Protein AF-A0A8C1BQD6-F1 (afdb_monomer)

Radius of gyration: 15.36 Å; Cα contacts (8 Å, |Δi|>4): 252; chains: 1; bounding box: 33×34×46 Å

Solvent-accessible surface area (backbone atoms only — not comparable to full-atom values): 8750 Å² total; per-residue (Å²): 136,58,59,51,62,49,37,53,56,61,43,67,73,68,52,37,76,30,31,26,36,28,32,68,49,92,94,47,47,40,66,70,24,44,36,86,94,33,54,56,64,57,42,46,52,68,42,48,49,56,74,73,39,88,69,68,69,58,29,72,78,74,28,50,53,57,30,87,39,50,29,39,59,77,44,81,33,52,86,41,98,86,65,16,32,29,37,34,32,46,59,56,91,81,80,56,89,47,34,42,31,45,34,41,53,42,97,92,51,46,33,38,39,38,31,35,65,54,73,77,86,59,86,91,71,86,75,75,98,78,78,61,80,64,57,56,59,56,50,50,54,51,47,54,52,53,49,51,68,72,76,110

Mean predicted aligned error: 10.49 Å

Organism: NCBI:txid630221

Nearest PDB structures (foldseek):
  1d1j-assembly1_B  TM=8.925E-01  e=7.035E-17  Homo sapiens
  2v8f-assembly1_B  TM=8.725E-01  e=3.524E-16  Mus musculus
  2vk3-assembly1_A  TM=8.803E-01  e=5.351E-16  Rattus norvegicus
  8bji-assembly1_B  TM=9.632E-01  e=1.425E-14  Vibrio nigripulchritudo
  1pne-assembly1_A  TM=8.802E-01  e=3.834E-15  Bos taurus

Secondary structure (DSSP, 8-state):
--HHHHHHHHHTTSSEEEEEEE--SGGG-SEEEE-TT-SGGG--HHHHHHHT-S--SHHHHH-EEETTEEEEEEEEETTSTTT-EEEEEEPPSSSPPP-EEEEEE-SSS-EEEEEE------SS----TT--THHHHHHHHHHHHHHHHHH-

Structure (mmCIF, N/CA/C/O backbone):
data_AF-A0A8C1BQD6-F1
#
_entry.id   AF-A0A8C1BQD6-F1
#
loop_
_atom_site.group_PDB
_atom_site.id
_atom_site.type_symbol
_atom_site.label_atom_id
_atom_site.label_alt_id
_atom_site.label_comp_id
_atom_site.label_asym_id
_atom_site.label_entity_id
_atom_site.label_seq_id
_atom_site.pdbx_PDB_ins_code
_atom_site.Cartn_x
_atom_site.Cartn_y
_atom_site.Cartn_z
_atom_site.occupancy
_atom_site.B_iso_or_equiv
_atom_site.auth_seq_id
_atom_site.auth_comp_id
_atom_site.auth_asym_id
_atom_site.auth_atom_id
_atom_site.pdbx_PDB_model_num
ATOM 1 N N . MET A 1 1 ? -0.845 -16.615 -15.763 1.00 56.16 1 MET A N 1
ATOM 2 C CA . MET A 1 1 ? -1.225 -16.501 -14.338 1.00 56.16 1 MET A CA 1
ATOM 3 C C . MET A 1 1 ? -1.955 -15.180 -14.180 1.00 56.16 1 MET A C 1
ATOM 5 O O . MET A 1 1 ? -1.491 -14.207 -14.759 1.00 56.16 1 MET A O 1
ATOM 9 N N . SER A 1 2 ? -3.111 -15.149 -13.517 1.00 85.12 2 SER A N 1
ATOM 10 C CA . SER A 1 2 ? -3.834 -13.902 -13.236 1.00 85.12 2 SER A CA 1
ATOM 11 C C . SER A 1 2 ? -3.292 -13.255 -11.958 1.00 85.12 2 SER A C 1
ATOM 13 O O . SER A 1 2 ? -2.822 -13.960 -11.065 1.00 85.12 2 SER A O 1
ATOM 15 N N . TRP A 1 3 ? -3.387 -11.927 -11.849 1.00 85.50 3 TRP A N 1
ATOM 16 C CA . TRP A 1 3 ? -3.064 -11.208 -10.610 1.00 85.50 3 TRP A CA 1
ATOM 17 C C . TRP A 1 3 ? -3.943 -11.657 -9.441 1.00 85.50 3 TRP A C 1
ATOM 19 O O . TRP A 1 3 ? -3.457 -11.763 -8.320 1.00 85.50 3 TRP A O 1
ATOM 29 N N . GLN A 1 4 ? -5.197 -12.026 -9.717 1.00 86.44 4 GLN A N 1
ATOM 30 C CA . GLN A 1 4 ? -6.093 -12.587 -8.708 1.00 86.44 4 GLN A CA 1
ATOM 31 C C . GLN A 1 4 ? -5.559 -13.899 -8.125 1.00 86.44 4 GLN A C 1
ATOM 33 O O . GLN A 1 4 ? -5.477 -14.032 -6.914 1.00 86.44 4 GLN A O 1
ATOM 38 N N . GLY A 1 5 ? -5.077 -14.823 -8.964 1.00 86.44 5 GLY A N 1
ATOM 39 C CA . GLY A 1 5 ? -4.482 -16.061 -8.457 1.00 86.44 5 GLY A CA 1
ATOM 40 C C . GLY A 1 5 ? -3.236 -15.815 -7.600 1.00 86.44 5 GLY A C 1
ATOM 41 O O . GLY A 1 5 ? -2.887 -16.644 -6.767 1.00 86.44 5 GLY A O 1
ATOM 42 N N . TYR A 1 6 ? -2.550 -14.683 -7.778 1.00 83.19 6 TYR A N 1
ATOM 43 C CA . TYR A 1 6 ? -1.449 -14.289 -6.905 1.00 83.19 6 TYR A CA 1
ATOM 44 C C . TYR A 1 6 ? -1.955 -13.834 -5.532 1.00 83.19 6 TYR A C 1
ATOM 46 O O . TYR A 1 6 ? -1.498 -14.365 -4.527 1.00 83.19 6 TYR A O 1
ATOM 54 N N . VAL A 1 7 ? -2.95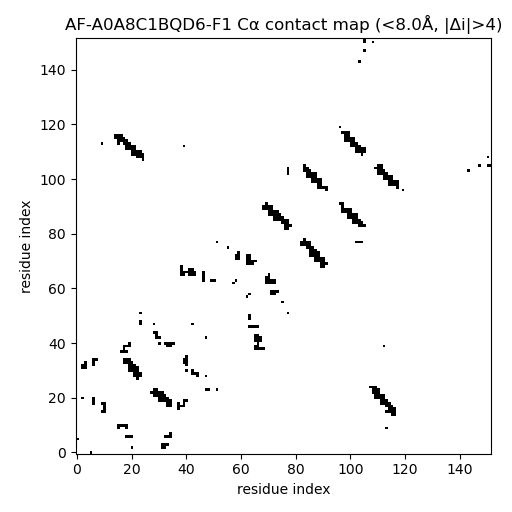0 -12.943 -5.498 1.00 85.62 7 VAL A N 1
ATOM 55 C CA . VAL A 1 7 ? -3.654 -12.519 -4.272 1.00 85.62 7 VAL A CA 1
ATOM 56 C C . VAL A 1 7 ? -4.184 -13.729 -3.495 1.00 85.62 7 VAL A C 1
ATOM 58 O O . VAL A 1 7 ? -3.955 -13.832 -2.291 1.00 85.62 7 VAL A O 1
ATOM 61 N N . ASP A 1 8 ? -4.794 -14.695 -4.181 1.00 87.06 8 ASP A N 1
ATOM 62 C CA . ASP A 1 8 ? -5.319 -15.911 -3.551 1.00 87.06 8 ASP A CA 1
ATOM 63 C C . ASP A 1 8 ? -4.194 -16.765 -2.929 1.00 87.06 8 ASP A C 1
ATOM 65 O O . ASP A 1 8 ? -4.352 -17.318 -1.840 1.00 87.06 8 ASP A O 1
ATOM 69 N N . ASN A 1 9 ? -3.026 -16.840 -3.583 1.00 85.44 9 ASN A N 1
ATOM 70 C CA . ASN A 1 9 ? -1.855 -17.533 -3.035 1.00 85.44 9 ASN A CA 1
ATOM 71 C C . ASN A 1 9 ? -1.315 -16.839 -1.777 1.00 85.44 9 ASN A C 1
ATOM 73 O O . ASN A 1 9 ? -0.972 -17.527 -0.819 1.00 85.44 9 ASN A O 1
ATOM 77 N N . LEU A 1 10 ? -1.268 -15.506 -1.757 1.00 79.12 10 LEU A N 1
ATOM 78 C CA . LEU A 1 10 ? -0.857 -14.729 -0.580 1.00 79.12 10 LEU A CA 1
ATOM 79 C C . LEU A 1 10 ? -1.785 -14.976 0.618 1.00 79.12 10 LEU A C 1
ATOM 81 O O . LEU A 1 10 ? -1.354 -15.125 1.760 1.00 79.12 10 LEU A O 1
ATOM 85 N N . MET A 1 11 ? -3.082 -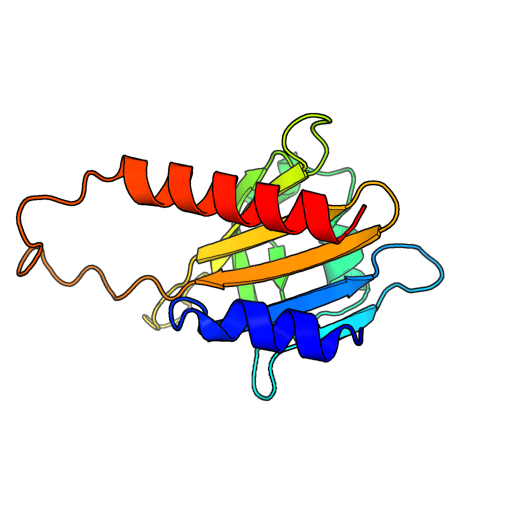15.095 0.346 1.00 81.75 11 MET A N 1
ATOM 86 C CA . MET A 1 11 ? -4.097 -15.361 1.365 1.00 81.75 11 MET A CA 1
ATOM 87 C C . MET A 1 11 ? -4.110 -16.823 1.839 1.00 81.75 11 MET A C 1
ATOM 89 O O . MET A 1 11 ? -4.606 -17.109 2.932 1.00 81.75 11 MET A O 1
ATOM 93 N N . SER A 1 12 ? -3.542 -17.751 1.060 1.00 79.81 12 SER A N 1
ATOM 94 C CA . SER A 1 12 ? -3.575 -19.191 1.353 1.00 79.81 12 SER A CA 1
ATOM 95 C C . SER A 1 12 ? -2.838 -19.586 2.640 1.00 79.81 12 SER A C 1
ATOM 97 O O . SER A 1 12 ? -3.205 -20.571 3.281 1.00 79.81 12 SER A O 1
ATOM 99 N N . ASP A 1 13 ? -1.869 -18.776 3.079 1.00 73.44 13 ASP A N 1
ATOM 100 C CA . ASP A 1 13 ? -1.086 -19.010 4.297 1.00 73.44 13 ASP A CA 1
ATOM 101 C C . ASP A 1 13 ? -1.877 -18.733 5.594 1.00 73.44 13 ASP A C 1
ATOM 103 O O . ASP A 1 13 ? -1.390 -19.016 6.692 1.00 73.44 13 ASP A O 1
ATOM 107 N N . GLY A 1 14 ? -3.080 -18.145 5.505 1.00 72.94 14 GLY A N 1
ATOM 108 C CA . GLY A 1 14 ? -3.974 -17.882 6.644 1.00 72.94 14 GLY A CA 1
ATOM 109 C C . GLY A 1 14 ? -3.485 -16.818 7.640 1.00 72.94 14 GLY A C 1
ATOM 110 O O . GLY A 1 14 ? -4.153 -16.547 8.639 1.00 72.94 14 GLY A O 1
ATOM 111 N N . ASN A 1 15 ? -2.328 -16.202 7.379 1.00 75.06 15 ASN A N 1
ATOM 112 C CA . ASN A 1 15 ? -1.738 -15.140 8.202 1.00 75.06 15 ASN A CA 1
ATOM 113 C C . ASN A 1 15 ? -2.144 -13.731 7.735 1.00 75.06 15 ASN A C 1
ATOM 115 O O . ASN A 1 15 ? -2.080 -12.768 8.512 1.00 75.06 15 ASN A O 1
ATOM 119 N N . CYS A 1 16 ? -2.569 -13.627 6.476 1.00 80.06 16 CYS A N 1
ATOM 120 C CA . CYS A 1 16 ? -3.044 -12.407 5.847 1.00 80.06 16 CYS A CA 1
ATOM 121 C C . CYS A 1 16 ? -4.570 -12.355 5.918 1.00 80.06 16 CYS A C 1
ATOM 123 O O . CYS A 1 16 ? -5.253 -13.363 5.751 1.00 80.06 16 CYS A O 1
ATOM 125 N N . GLN A 1 17 ? -5.109 -11.176 6.209 1.00 84.81 17 GLN A N 1
ATOM 126 C CA . GLN A 1 17 ? -6.559 -10.938 6.186 1.00 84.81 17 GLN A CA 1
ATOM 127 C C . GLN A 1 17 ? -6.994 -10.099 4.982 1.00 84.81 17 GLN A C 1
ATOM 129 O O . GLN A 1 17 ? -8.186 -9.991 4.719 1.00 84.81 17 GLN A O 1
ATOM 134 N N . ASP A 1 18 ? -6.033 -9.481 4.299 1.00 88.75 18 ASP A N 1
ATOM 135 C CA . ASP A 1 18 ? -6.238 -8.676 3.104 1.00 88.75 18 ASP A CA 1
ATOM 136 C C . ASP A 1 18 ? -4.924 -8.649 2.315 1.00 88.75 18 ASP A C 1
ATOM 138 O O . ASP A 1 18 ? -3.848 -8.576 2.918 1.00 88.75 18 ASP A O 1
ATOM 142 N N . SER A 1 19 ? -5.002 -8.689 0.993 1.00 89.75 19 SER A N 1
ATOM 143 C CA . SER A 1 19 ? -3.859 -8.534 0.096 1.00 89.75 19 SER A CA 1
ATOM 144 C C . SER A 1 19 ? -4.315 -7.902 -1.214 1.00 89.75 19 SER A C 1
ATOM 146 O O . SER A 1 19 ? -5.471 -8.029 -1.623 1.00 89.75 19 SER A O 1
ATOM 148 N N . ALA A 1 20 ? -3.421 -7.160 -1.858 1.00 91.12 20 ALA A N 1
ATOM 149 C CA . ALA A 1 20 ? -3.691 -6.535 -3.139 1.00 91.12 20 ALA A CA 1
ATOM 150 C C . ALA A 1 20 ? -2.423 -6.306 -3.950 1.00 91.12 20 ALA A C 1
ATOM 152 O O . ALA A 1 20 ? -1.325 -6.126 -3.425 1.00 91.12 20 ALA A O 1
ATOM 153 N N . ILE A 1 21 ? -2.626 -6.266 -5.260 1.00 91.19 21 ILE A N 1
ATOM 154 C CA . ILE A 1 21 ? -1.641 -5.912 -6.266 1.00 91.19 21 ILE A CA 1
ATOM 155 C C . ILE A 1 21 ? -2.130 -4.648 -6.939 1.00 91.19 21 ILE A C 1
ATOM 157 O O . ILE A 1 21 ? -3.246 -4.581 -7.455 1.00 91.19 21 ILE A O 1
ATOM 161 N N . VAL A 1 22 ? -1.274 -3.643 -6.944 1.00 90.62 22 VAL A N 1
ATOM 162 C CA . VAL A 1 22 ? -1.607 -2.294 -7.356 1.00 90.62 22 VAL A CA 1
ATOM 163 C C . VAL A 1 22 ? -0.579 -1.821 -8.368 1.00 90.62 22 VAL A C 1
ATOM 165 O O . VAL A 1 22 ? 0.622 -1.830 -8.114 1.00 90.62 22 VAL A O 1
ATOM 168 N N . GLY A 1 23 ? -1.027 -1.392 -9.541 1.00 90.56 23 GLY A N 1
ATOM 169 C CA . GLY A 1 23 ? -0.133 -0.747 -10.490 1.00 90.56 23 GLY A CA 1
ATOM 170 C C . GLY A 1 23 ? 0.216 0.663 -10.018 1.00 90.56 23 GLY A C 1
ATOM 171 O O . GLY A 1 23 ? -0.656 1.409 -9.579 1.00 90.56 23 GLY A O 1
ATOM 172 N N . TRP A 1 24 ? 1.491 1.045 -10.116 1.00 86.94 24 TRP A N 1
ATOM 173 C CA . TRP A 1 24 ? 1.954 2.399 -9.770 1.00 86.94 24 TRP A CA 1
ATOM 174 C C . TRP A 1 24 ? 2.469 3.200 -10.968 1.00 86.94 24 TRP A C 1
ATOM 176 O O . TRP A 1 24 ? 2.707 4.403 -10.849 1.00 86.94 24 TRP A O 1
ATOM 186 N N . ASN A 1 25 ? 2.608 2.556 -12.130 1.00 86.31 25 ASN A N 1
ATOM 187 C CA . ASN A 1 25 ? 2.976 3.235 -13.367 1.00 86.31 25 ASN A CA 1
ATOM 188 C C . ASN A 1 25 ? 1.884 4.245 -13.765 1.00 86.31 25 ASN A C 1
ATOM 190 O O . ASN A 1 25 ? 0.701 3.953 -13.567 1.00 86.31 25 ASN A O 1
ATOM 194 N N . PRO A 1 26 ? 2.247 5.395 -14.366 1.00 81.62 26 PRO A N 1
ATOM 195 C CA . PRO A 1 26 ? 1.287 6.429 -14.759 1.00 81.62 26 PRO A CA 1
ATOM 196 C C . PRO A 1 26 ? 0.124 5.903 -15.611 1.00 81.62 26 PRO A C 1
ATOM 198 O O . PRO A 1 26 ? -1.017 6.292 -15.381 1.00 81.62 26 PRO A O 1
ATOM 201 N N . ASP A 1 27 ? 0.404 4.967 -16.520 1.00 83.44 27 ASP A N 1
ATOM 202 C CA . ASP A 1 27 ? -0.577 4.410 -17.461 1.00 83.44 27 ASP A CA 1
ATOM 203 C C . ASP A 1 27 ? -1.463 3.310 -16.852 1.00 83.44 27 ASP A C 1
ATOM 205 O O . ASP A 1 27 ? -2.437 2.873 -17.464 1.00 83.44 27 ASP A O 1
ATOM 209 N N . SER A 1 28 ? -1.133 2.824 -15.652 1.00 85.19 28 SER A N 1
ATOM 210 C CA . SER A 1 28 ? -1.810 1.683 -15.029 1.00 85.19 28 SER A CA 1
ATOM 211 C C . SER A 1 28 ? -1.969 1.841 -13.516 1.00 85.19 28 SER A C 1
ATOM 213 O O . SER A 1 28 ? -1.808 0.871 -12.772 1.00 85.19 28 SER A O 1
ATOM 215 N N . LYS A 1 29 ? -2.239 3.068 -13.057 1.00 89.19 29 LYS A N 1
ATOM 216 C CA . LYS A 1 29 ? -2.308 3.425 -11.636 1.00 89.19 29 LYS A CA 1
ATOM 217 C C . LYS A 1 29 ? -3.658 3.077 -11.005 1.00 89.19 29 LYS A C 1
ATOM 219 O O . LYS A 1 29 ? -4.491 3.952 -10.772 1.00 89.19 29 LYS A O 1
ATOM 224 N N . TYR A 1 30 ? -3.885 1.792 -10.776 1.00 89.62 30 TYR A N 1
ATOM 225 C CA . TYR A 1 30 ? -5.105 1.264 -10.171 1.00 89.62 30 TYR A CA 1
ATOM 226 C C . TYR A 1 30 ? -4.854 -0.121 -9.561 1.00 89.62 30 TYR A C 1
ATOM 228 O O . TYR A 1 30 ? -3.817 -0.744 -9.799 1.00 89.62 30 TYR A O 1
ATOM 236 N N . VAL A 1 31 ? -5.810 -0.610 -8.773 1.00 91.50 31 VAL A N 1
ATOM 237 C CA . VAL A 1 31 ? -5.773 -1.952 -8.177 1.00 91.50 31 VAL A CA 1
ATOM 238 C C . VAL A 1 31 ? -5.968 -3.007 -9.270 1.00 91.50 31 VAL A C 1
ATOM 240 O O . VAL A 1 31 ? -7.016 -3.062 -9.906 1.00 91.50 31 VAL A O 1
ATOM 243 N N . TRP A 1 32 ? -4.957 -3.841 -9.504 1.00 91.31 32 TRP A N 1
ATOM 244 C CA . TRP A 1 32 ? -4.995 -4.920 -10.498 1.00 91.31 32 TRP A CA 1
ATOM 245 C C . TRP A 1 32 ? -5.695 -6.170 -9.972 1.00 91.31 32 TRP A C 1
ATOM 247 O O . TRP A 1 32 ? -6.357 -6.872 -10.733 1.00 91.31 32 TRP A O 1
ATOM 257 N N . ALA A 1 33 ? -5.524 -6.454 -8.683 1.00 91.31 33 ALA A N 1
ATOM 258 C CA . ALA A 1 33 ? -6.221 -7.509 -7.964 1.00 91.31 33 ALA A CA 1
ATOM 259 C C . ALA A 1 33 ? -6.234 -7.175 -6.473 1.00 91.31 33 ALA A C 1
ATOM 261 O O . ALA A 1 33 ? -5.297 -6.558 -5.973 1.00 91.31 33 ALA A O 1
ATOM 262 N N . ALA A 1 34 ? -7.273 -7.589 -5.762 1.00 91.19 34 ALA A N 1
ATOM 263 C CA . ALA A 1 34 ? -7.364 -7.448 -4.316 1.00 91.19 34 ALA A CA 1
ATOM 264 C C . ALA A 1 34 ? -8.241 -8.554 -3.742 1.00 91.19 34 ALA A C 1
ATOM 266 O O . ALA A 1 34 ? -9.055 -9.146 -4.454 1.00 91.19 34 ALA A O 1
ATOM 267 N N . GLN A 1 35 ? -8.081 -8.821 -2.452 1.00 89.00 35 GLN A N 1
ATOM 268 C CA . GLN A 1 35 ? -8.956 -9.728 -1.734 1.00 89.00 35 GLN A CA 1
ATOM 269 C C . GLN A 1 35 ? -10.391 -9.180 -1.726 1.00 89.00 35 GLN A C 1
ATOM 271 O O . GLN A 1 35 ? -10.639 -8.017 -1.390 1.00 89.00 35 GLN A O 1
ATOM 276 N N . GLU A 1 36 ? -11.358 -10.033 -2.062 1.00 86.69 36 GLU A N 1
ATOM 277 C CA . GLU A 1 36 ? -12.772 -9.664 -2.000 1.00 86.69 36 GLU A CA 1
ATOM 278 C C . GLU A 1 36 ? -13.190 -9.333 -0.561 1.00 86.69 36 GLU A C 1
ATOM 280 O O . GLU A 1 36 ? -12.871 -10.057 0.385 1.00 86.69 36 GLU A O 1
ATOM 285 N N . GLY A 1 37 ? -13.901 -8.213 -0.393 1.00 84.94 37 GLY A N 1
ATOM 286 C CA . GLY A 1 37 ? -14.294 -7.696 0.923 1.00 84.94 37 GLY A CA 1
ATOM 287 C C . GLY A 1 37 ? -13.154 -7.044 1.719 1.00 84.94 37 GLY A C 1
ATOM 288 O O . GLY A 1 37 ? -13.380 -6.607 2.849 1.00 84.94 37 GLY A O 1
ATOM 289 N N . GLY A 1 38 ? -11.952 -6.959 1.140 1.00 86.31 38 GLY A N 1
ATOM 290 C CA . GLY A 1 38 ? -10.805 -6.260 1.706 1.00 86.31 38 GLY A CA 1
ATOM 291 C C . GLY A 1 38 ? -10.952 -4.736 1.689 1.00 86.31 38 GLY A C 1
ATOM 292 O O . GLY A 1 38 ? -11.795 -4.152 1.010 1.00 86.31 38 GLY A O 1
ATOM 293 N N . THR A 1 39 ? -10.090 -4.064 2.443 1.00 88.19 39 THR A N 1
ATOM 294 C CA . THR A 1 39 ? -9.921 -2.608 2.394 1.00 88.19 39 THR A CA 1
ATOM 295 C C . THR A 1 39 ? -9.137 -2.194 1.150 1.00 88.19 39 THR A C 1
ATOM 297 O O . THR A 1 39 ? -9.430 -1.152 0.562 1.00 88.19 39 THR A O 1
ATOM 300 N N . PHE A 1 40 ? -8.163 -3.003 0.727 1.00 89.44 40 PHE A N 1
ATOM 301 C CA . PHE A 1 40 ? -7.235 -2.631 -0.340 1.00 89.44 40 PHE A CA 1
ATOM 302 C C . PHE A 1 40 ? -7.858 -2.508 -1.731 1.00 89.44 40 PHE A C 1
ATOM 304 O O . PHE A 1 40 ? -7.317 -1.800 -2.577 1.00 89.44 40 PHE A O 1
ATOM 311 N N . ILE A 1 41 ? -9.038 -3.089 -1.953 1.00 90.94 41 ILE A N 1
ATOM 312 C CA . ILE A 1 41 ? -9.807 -2.868 -3.185 1.00 90.94 41 ILE A CA 1
ATOM 313 C C . ILE A 1 41 ? -10.196 -1.392 -3.384 1.00 90.94 41 ILE A C 1
ATOM 315 O O . ILE A 1 41 ? -10.395 -0.951 -4.511 1.00 90.94 41 ILE A O 1
ATOM 319 N N . ASN A 1 42 ? -10.265 -0.614 -2.297 1.00 92.00 42 ASN A N 1
ATOM 320 C CA . ASN A 1 42 ? -10.637 0.801 -2.316 1.00 92.00 42 ASN A CA 1
ATOM 321 C C . ASN A 1 42 ? -9.430 1.745 -2.415 1.00 92.00 42 ASN A C 1
ATOM 323 O O . ASN A 1 42 ? -9.593 2.950 -2.213 1.00 92.00 42 ASN A O 1
ATOM 327 N N . ILE A 1 43 ? -8.221 1.227 -2.665 1.00 92.00 43 ILE A N 1
ATOM 328 C CA . ILE A 1 43 ? -7.033 2.071 -2.824 1.00 92.00 43 ILE A CA 1
ATOM 329 C C . ILE A 1 43 ? -7.210 2.981 -4.040 1.00 92.00 43 ILE A C 1
ATOM 331 O O . ILE A 1 43 ? -7.485 2.530 -5.153 1.00 92.00 43 ILE A O 1
ATOM 335 N N . THR A 1 44 ? -7.019 4.279 -3.824 1.00 91.56 44 THR A N 1
ATOM 336 C CA . THR A 1 44 ? -7.153 5.292 -4.880 1.00 91.56 44 THR A CA 1
ATOM 337 C C . THR A 1 44 ? -5.819 5.593 -5.561 1.00 91.56 44 THR A C 1
ATOM 339 O O . THR A 1 44 ? -4.748 5.414 -4.982 1.00 91.56 44 THR A O 1
ATOM 342 N N . SER A 1 45 ? -5.866 6.133 -6.781 1.00 90.50 45 SER A N 1
ATOM 343 C CA . SER A 1 45 ? -4.672 6.612 -7.493 1.00 90.50 45 SER A CA 1
ATOM 344 C C . SER A 1 45 ? -3.883 7.651 -6.693 1.00 90.50 45 SER A C 1
ATOM 346 O O . SER A 1 45 ? -2.656 7.610 -6.681 1.00 90.50 45 SER A O 1
ATOM 348 N N . THR A 1 46 ? -4.569 8.527 -5.958 1.00 90.12 46 THR A N 1
ATOM 349 C CA . THR A 1 46 ? -3.933 9.511 -5.074 1.00 90.12 46 THR A CA 1
ATOM 350 C C . THR A 1 46 ? -3.171 8.851 -3.927 1.00 90.12 46 THR A C 1
ATOM 352 O O . THR A 1 46 ? -2.054 9.259 -3.627 1.00 90.12 46 THR A O 1
ATOM 355 N N . GLU A 1 47 ? -3.726 7.810 -3.303 1.00 91.19 47 GLU A N 1
ATOM 356 C CA . GLU A 1 47 ? -3.020 7.057 -2.255 1.00 91.19 47 GLU A CA 1
ATOM 357 C C . GLU A 1 47 ? -1.781 6.345 -2.813 1.00 91.19 47 GLU A C 1
ATOM 359 O O . GLU A 1 47 ? -0.736 6.328 -2.162 1.00 91.19 47 GLU A O 1
ATOM 364 N N . ILE A 1 48 ? -1.859 5.831 -4.044 1.00 90.00 48 ILE A N 1
ATOM 365 C CA . ILE A 1 48 ? -0.713 5.227 -4.737 1.00 90.00 48 ILE A CA 1
ATOM 366 C C . ILE A 1 48 ? 0.376 6.273 -4.989 1.00 90.00 48 ILE A C 1
ATOM 368 O O . ILE A 1 48 ? 1.546 6.002 -4.731 1.00 90.00 48 ILE A O 1
ATOM 372 N N . ASP A 1 49 ? 0.003 7.472 -5.443 1.00 88.69 49 ASP A N 1
ATOM 373 C CA . ASP A 1 49 ? 0.935 8.587 -5.655 1.00 88.69 49 ASP A CA 1
ATOM 374 C C . ASP A 1 49 ? 1.653 9.009 -4.380 1.00 88.69 49 ASP A C 1
ATOM 376 O O . ASP A 1 49 ? 2.855 9.272 -4.401 1.00 88.69 49 ASP A O 1
ATOM 380 N N . VAL A 1 50 ? 0.929 9.034 -3.263 1.00 88.62 50 VAL A N 1
ATOM 381 C CA . VAL A 1 50 ? 1.519 9.266 -1.947 1.00 88.62 50 VAL A CA 1
ATOM 382 C C . VAL A 1 50 ? 2.494 8.133 -1.624 1.00 88.62 50 VAL A C 1
ATOM 384 O O . VAL A 1 50 ? 3.641 8.406 -1.299 1.00 88.62 50 VAL A O 1
ATOM 387 N N . LEU A 1 51 ? 2.111 6.867 -1.808 1.00 87.00 51 LEU A N 1
ATOM 388 C CA . LEU A 1 51 ? 2.949 5.706 -1.484 1.00 87.00 51 LEU A CA 1
ATOM 389 C C . LEU A 1 51 ? 4.281 5.667 -2.260 1.00 87.00 51 LEU A C 1
ATOM 391 O O . LEU A 1 51 ? 5.321 5.339 -1.681 1.00 87.00 51 LEU A O 1
ATOM 395 N N . VAL A 1 52 ? 4.277 6.031 -3.550 1.00 85.94 52 VAL A N 1
ATOM 396 C CA . VAL A 1 52 ? 5.494 6.122 -4.393 1.00 85.94 52 VAL A CA 1
ATOM 397 C C . VAL A 1 52 ? 6.119 7.511 -4.443 1.00 85.94 52 VAL A C 1
ATOM 399 O O . VAL A 1 52 ? 7.112 7.721 -5.144 1.00 85.94 52 VAL A O 1
ATOM 402 N N . GLY A 1 53 ? 5.544 8.463 -3.714 1.00 84.69 53 GLY A N 1
ATOM 403 C CA . GLY A 1 53 ? 5.970 9.850 -3.704 1.00 84.69 53 GLY A CA 1
ATOM 404 C C . GLY A 1 53 ? 7.405 10.020 -3.209 1.00 84.69 53 GLY A C 1
ATOM 405 O O . GLY A 1 53 ? 7.942 9.194 -2.464 1.00 84.69 53 GLY A O 1
ATOM 406 N N . LYS A 1 54 ? 8.026 11.132 -3.619 1.00 78.00 54 LYS A N 1
ATOM 407 C CA . LYS A 1 54 ? 9.389 11.513 -3.210 1.00 78.00 54 LYS A CA 1
ATOM 408 C C . LYS A 1 54 ? 9.455 12.076 -1.788 1.00 78.00 54 LYS A C 1
ATOM 410 O O . LYS A 1 54 ? 10.528 12.072 -1.192 1.00 78.00 54 LYS A O 1
ATOM 415 N N . ASP A 1 55 ? 8.338 12.565 -1.251 1.00 81.00 55 ASP A N 1
ATOM 416 C CA . ASP A 1 55 ? 8.275 13.065 0.122 1.00 81.00 55 ASP A CA 1
ATOM 417 C C . ASP A 1 55 ? 8.151 11.901 1.109 1.00 81.00 55 ASP A C 1
ATOM 419 O O . ASP A 1 55 ? 7.058 11.461 1.447 1.00 81.00 55 ASP A O 1
ATOM 423 N N . ARG A 1 56 ? 9.302 11.376 1.538 1.00 80.19 56 ARG A N 1
ATOM 424 C CA . ARG A 1 56 ? 9.380 10.246 2.477 1.00 80.19 56 ARG A CA 1
ATOM 425 C C . ARG A 1 56 ? 9.327 10.683 3.938 1.00 80.19 56 ARG A C 1
ATOM 427 O O . ARG A 1 56 ? 8.942 9.903 4.803 1.00 80.19 56 ARG A O 1
ATOM 434 N N . GLN A 1 57 ? 9.707 11.929 4.233 1.00 76.81 57 GLN A N 1
ATOM 435 C CA . GLN A 1 57 ? 9.730 12.434 5.609 1.00 76.81 57 GLN A CA 1
ATOM 436 C C . GLN A 1 57 ? 8.338 12.854 6.090 1.00 76.81 57 GLN A C 1
ATOM 438 O O . GLN A 1 57 ? 8.019 12.655 7.265 1.00 76.81 57 GLN A O 1
ATOM 443 N N . GLY A 1 58 ? 7.480 13.346 5.188 1.00 75.50 58 GLY A N 1
ATOM 444 C CA . GLY A 1 58 ? 6.100 13.714 5.502 1.00 75.50 58 GLY A CA 1
ATOM 445 C C . GLY A 1 58 ? 5.236 12.558 6.024 1.00 75.50 58 GLY A C 1
ATOM 446 O O . GLY A 1 58 ? 4.279 12.796 6.765 1.00 75.50 58 GLY A O 1
ATOM 447 N N . PHE A 1 59 ? 5.578 11.299 5.720 1.00 77.25 59 PHE A N 1
ATOM 448 C CA . PHE A 1 59 ? 4.804 10.144 6.191 1.00 77.25 59 PHE A CA 1
ATOM 449 C C . PHE A 1 59 ? 4.913 9.899 7.695 1.00 77.25 59 PHE A C 1
ATOM 451 O O . PHE A 1 59 ? 3.959 9.413 8.304 1.00 77.25 59 PHE A O 1
ATOM 458 N N . PHE A 1 60 ? 6.050 10.228 8.311 1.00 71.38 60 PHE A N 1
ATOM 459 C CA . PHE A 1 60 ? 6.249 9.996 9.743 1.00 71.38 60 PHE A CA 1
ATOM 460 C C . PHE A 1 60 ? 5.430 10.969 10.598 1.00 71.38 60 PHE A C 1
ATOM 462 O O . PHE A 1 60 ? 4.991 10.610 11.690 1.00 71.38 60 PHE A O 1
ATOM 469 N N . THR A 1 61 ? 5.168 12.175 10.087 1.00 77.38 61 THR A N 1
ATOM 470 C CA . THR A 1 61 ? 4.387 13.214 10.773 1.00 77.38 61 THR A CA 1
ATOM 471 C C . THR A 1 61 ? 2.902 13.154 10.425 1.00 77.38 61 THR A C 1
ATOM 473 O O . THR A 1 61 ? 2.063 13.129 11.326 1.00 77.38 61 THR A O 1
ATOM 476 N N . ASN A 1 62 ? 2.555 13.069 9.139 1.00 79.19 62 ASN A N 1
ATOM 477 C CA . ASN A 1 62 ? 1.161 13.128 8.684 1.00 79.19 62 ASN A CA 1
ATOM 478 C C . ASN A 1 62 ? 0.501 11.742 8.569 1.00 79.19 62 ASN A C 1
ATOM 480 O O . ASN A 1 62 ? -0.727 11.626 8.597 1.00 79.19 62 ASN A O 1
ATOM 484 N N . GLY A 1 63 ? 1.298 10.671 8.514 1.00 83.50 63 GLY A N 1
ATOM 485 C CA . GLY A 1 63 ? 0.817 9.339 8.156 1.00 83.50 63 GLY A CA 1
ATOM 486 C C . GLY A 1 63 ? 0.415 9.252 6.684 1.00 83.50 63 GLY A C 1
ATOM 487 O O . GLY A 1 63 ? 0.715 10.131 5.881 1.00 83.50 63 GLY A O 1
ATOM 488 N N . LEU A 1 64 ? -0.283 8.174 6.343 1.00 89.75 64 LEU A N 1
ATOM 489 C CA . LEU A 1 64 ? -0.872 7.965 5.021 1.00 89.75 64 LEU A CA 1
ATOM 490 C C . LEU A 1 64 ? -2.222 7.262 5.155 1.00 89.75 64 LEU A C 1
ATOM 492 O O . LEU A 1 64 ? -2.580 6.791 6.241 1.00 89.75 64 LEU A O 1
ATOM 496 N N . THR A 1 65 ? -2.974 7.187 4.065 1.00 90.56 65 THR A N 1
ATOM 497 C CA . THR A 1 65 ? -4.202 6.393 3.995 1.00 90.56 65 THR A CA 1
ATOM 498 C C . THR A 1 65 ? -4.071 5.301 2.942 1.00 90.56 65 THR A C 1
ATOM 500 O O . THR A 1 65 ? -3.444 5.511 1.908 1.00 90.56 65 THR A O 1
ATOM 503 N N . LEU A 1 66 ? -4.631 4.127 3.234 1.00 89.81 66 LEU A N 1
ATOM 504 C CA . LEU A 1 66 ? -4.782 3.031 2.277 1.00 89.81 66 LEU A CA 1
ATOM 505 C C . LEU A 1 66 ? -6.235 2.576 2.313 1.00 89.81 66 LEU A C 1
ATOM 507 O O . LEU A 1 66 ? -6.707 2.139 3.367 1.00 89.81 66 LEU A O 1
ATOM 511 N N . GLY A 1 67 ? -6.958 2.721 1.201 1.00 88.44 67 GLY A N 1
ATOM 512 C CA . GLY A 1 67 ? -8.364 2.327 1.118 1.00 88.44 67 GLY A CA 1
ATOM 513 C C . GLY A 1 67 ? -9.220 3.006 2.189 1.00 88.44 67 GLY A C 1
ATOM 514 O O . GLY A 1 67 ? -10.033 2.362 2.849 1.00 88.44 67 GLY A O 1
ATOM 515 N N . SER A 1 68 ? -8.997 4.305 2.422 1.00 86.31 68 SER A N 1
ATOM 516 C CA . SER A 1 68 ? -9.660 5.099 3.475 1.00 86.31 68 SER A CA 1
ATOM 517 C C . SER A 1 68 ? -9.303 4.735 4.929 1.00 86.31 68 SER A C 1
ATOM 519 O O . SER A 1 68 ? -9.885 5.292 5.866 1.00 86.31 68 SER A O 1
ATOM 521 N N . LYS A 1 69 ? -8.326 3.850 5.176 1.00 88.12 69 LYS A N 1
ATOM 522 C CA . LYS A 1 69 ? -7.811 3.575 6.529 1.00 88.12 69 LYS A CA 1
ATOM 523 C C . LYS A 1 69 ? -6.570 4.403 6.825 1.00 88.12 69 LYS A C 1
ATOM 525 O O . LYS A 1 69 ? -5.574 4.326 6.112 1.00 88.12 69 LYS A O 1
ATOM 530 N N . LYS A 1 70 ? -6.610 5.161 7.927 1.00 89.69 70 LYS A N 1
ATOM 531 C CA . LYS A 1 70 ? -5.445 5.902 8.428 1.00 89.69 70 LYS A CA 1
ATOM 532 C C . LYS A 1 70 ? -4.357 4.939 8.869 1.00 89.69 70 LYS A C 1
ATOM 534 O O . LYS A 1 70 ? -4.618 3.982 9.594 1.00 89.69 70 LYS A O 1
ATOM 539 N N . CYS A 1 71 ? -3.133 5.258 8.494 1.00 89.94 71 CYS A N 1
ATOM 540 C CA . CYS A 1 71 ? -1.971 4.427 8.711 1.00 89.94 71 CYS A CA 1
ATOM 541 C C . CYS A 1 71 ? -0.769 5.273 9.164 1.00 89.94 71 CYS A C 1
ATOM 543 O O . CYS A 1 71 ? -0.679 6.471 8.887 1.00 89.94 71 CYS A O 1
ATOM 545 N N . SER A 1 72 ? 0.150 4.660 9.906 1.00 89.06 72 SER A N 1
ATOM 546 C CA . SER A 1 72 ? 1.470 5.203 10.249 1.00 89.06 72 SER A CA 1
ATOM 547 C C . SER A 1 72 ? 2.554 4.346 9.624 1.00 89.06 72 SER A C 1
ATOM 549 O O . SER A 1 72 ? 2.509 3.123 9.754 1.00 89.06 72 SER A O 1
ATOM 551 N N . VAL A 1 73 ? 3.546 4.986 9.018 1.00 88.62 73 VAL A N 1
ATOM 552 C CA . VAL A 1 73 ? 4.752 4.306 8.541 1.00 88.62 73 VAL A CA 1
ATOM 553 C C . VAL A 1 73 ? 5.623 3.938 9.741 1.00 88.62 73 VAL A C 1
ATOM 555 O O . VAL A 1 73 ? 5.875 4.771 10.609 1.00 88.62 73 VAL A O 1
ATOM 558 N N . ILE A 1 74 ? 6.043 2.675 9.804 1.00 87.69 74 ILE A N 1
ATOM 559 C CA . ILE A 1 74 ? 6.980 2.158 10.810 1.00 87.69 74 ILE A CA 1
ATOM 560 C C . ILE A 1 74 ? 8.395 2.171 10.233 1.00 87.69 74 ILE A C 1
ATOM 562 O O . ILE A 1 74 ? 9.325 2.641 10.885 1.00 87.69 74 ILE A O 1
ATOM 566 N N . ARG A 1 75 ? 8.559 1.651 9.014 1.00 84.88 75 ARG A N 1
ATOM 567 C CA . ARG A 1 75 ? 9.830 1.631 8.285 1.00 84.88 75 ARG A CA 1
ATOM 568 C C . ARG A 1 75 ? 9.577 1.934 6.827 1.00 84.88 75 ARG A C 1
ATOM 570 O O . ARG A 1 75 ? 8.595 1.458 6.265 1.00 84.88 75 ARG A O 1
ATOM 577 N N . ASP A 1 76 ? 10.495 2.666 6.224 1.00 85.69 76 ASP A N 1
ATOM 578 C CA . ASP A 1 76 ? 10.444 2.979 4.811 1.00 85.69 76 ASP A CA 1
ATOM 579 C C . ASP A 1 76 ? 11.802 2.745 4.158 1.00 85.69 76 ASP A C 1
ATOM 581 O O . ASP A 1 76 ? 12.745 3.489 4.408 1.00 85.69 76 ASP A O 1
ATOM 585 N N . SER A 1 77 ? 11.853 1.719 3.313 1.00 84.38 77 SER A N 1
ATOM 586 C CA . SER A 1 77 ? 12.968 1.400 2.426 1.00 84.38 77 SER A CA 1
ATOM 587 C C . SER A 1 77 ? 12.453 1.092 1.012 1.00 84.38 77 SER A C 1
ATOM 589 O O . SER A 1 77 ? 13.047 0.321 0.259 1.00 84.38 77 SER A O 1
ATOM 591 N N . LEU A 1 78 ? 11.313 1.685 0.623 1.00 80.81 78 LEU A N 1
ATOM 592 C CA . LEU A 1 78 ? 10.639 1.386 -0.651 1.00 80.81 78 LEU A CA 1
ATOM 593 C C . LEU A 1 78 ? 11.443 1.869 -1.867 1.00 80.81 78 LEU A C 1
ATOM 595 O O . LEU A 1 78 ? 11.319 1.319 -2.962 1.00 80.81 78 LEU A O 1
ATOM 599 N N . LEU A 1 79 ? 12.222 2.936 -1.681 1.00 78.31 79 LEU A N 1
ATOM 600 C CA . LEU A 1 79 ? 13.082 3.529 -2.705 1.00 78.31 79 LEU A CA 1
ATOM 601 C C . LEU A 1 79 ? 14.546 3.088 -2.574 1.00 78.31 79 LEU A C 1
ATOM 603 O O . LEU A 1 79 ? 15.359 3.490 -3.400 1.00 78.31 79 LEU A O 1
ATOM 607 N N . ASP A 1 80 ? 14.868 2.252 -1.585 1.00 81.25 80 ASP A N 1
ATOM 608 C CA . ASP A 1 80 ? 16.213 1.712 -1.411 1.00 81.25 80 ASP A CA 1
ATOM 609 C C . ASP A 1 80 ? 16.408 0.522 -2.357 1.00 81.25 80 ASP A C 1
ATOM 611 O O . ASP A 1 80 ? 15.662 -0.457 -2.287 1.00 81.25 80 ASP A O 1
ATOM 615 N N . ASP A 1 81 ? 17.444 0.572 -3.200 1.00 70.19 81 ASP A N 1
ATOM 616 C CA . ASP A 1 81 ? 17.725 -0.410 -4.265 1.00 70.19 81 ASP A CA 1
ATOM 617 C C . ASP A 1 81 ? 17.925 -1.862 -3.789 1.00 70.19 81 ASP A C 1
ATOM 619 O O . ASP A 1 81 ? 17.943 -2.784 -4.599 1.00 70.19 81 ASP A O 1
ATOM 623 N N . ASN A 1 82 ? 18.060 -2.086 -2.481 1.00 72.06 82 ASN A N 1
ATOM 624 C CA . ASN A 1 82 ? 18.275 -3.412 -1.901 1.00 72.06 82 ASN A CA 1
ATOM 625 C C . ASN A 1 82 ? 17.052 -3.974 -1.159 1.00 72.06 82 ASN A C 1
ATOM 627 O O . ASN A 1 82 ? 16.988 -5.185 -0.931 1.00 72.06 82 ASN A O 1
ATOM 631 N N . ASP A 1 83 ? 16.084 -3.133 -0.777 1.00 76.00 83 ASP A N 1
ATOM 632 C CA . ASP A 1 83 ? 14.969 -3.553 0.079 1.00 76.00 83 ASP A CA 1
ATOM 633 C C . ASP A 1 83 ? 13.627 -3.441 -0.650 1.00 76.00 83 ASP A C 1
ATOM 635 O O . ASP A 1 83 ? 12.920 -4.440 -0.763 1.00 76.00 83 ASP A O 1
ATOM 639 N N . TRP A 1 84 ? 13.292 -2.288 -1.234 1.00 83.38 84 TRP A N 1
ATOM 640 C CA . TRP A 1 84 ? 11.985 -2.034 -1.863 1.00 83.38 84 TRP A CA 1
ATOM 641 C C . TRP A 1 84 ? 10.789 -2.434 -0.987 1.00 83.38 84 TRP A C 1
ATOM 643 O O . TRP A 1 84 ? 9.750 -2.854 -1.504 1.00 83.38 84 TRP A O 1
ATOM 653 N N . THR A 1 85 ? 10.938 -2.326 0.335 1.00 84.69 85 THR A N 1
ATOM 654 C CA . THR A 1 85 ? 9.877 -2.635 1.294 1.00 84.69 85 THR A CA 1
ATOM 655 C C . THR A 1 85 ? 9.508 -1.424 2.135 1.00 84.69 85 THR A C 1
ATOM 657 O O . THR A 1 85 ? 10.329 -0.556 2.425 1.00 84.69 85 THR A O 1
ATOM 660 N N . MET A 1 86 ? 8.249 -1.358 2.544 1.00 87.31 86 MET A N 1
ATOM 661 C CA . MET A 1 86 ? 7.767 -0.410 3.537 1.00 87.31 86 MET A CA 1
ATOM 662 C C . MET A 1 86 ? 6.855 -1.150 4.513 1.00 87.31 86 MET A C 1
ATOM 664 O O . MET A 1 86 ? 5.966 -1.893 4.102 1.00 87.31 86 MET A O 1
ATOM 668 N N . ASP A 1 87 ? 7.068 -0.920 5.806 1.00 87.31 87 ASP A N 1
ATOM 669 C CA . ASP A 1 87 ? 6.187 -1.410 6.860 1.00 87.31 87 ASP A CA 1
ATOM 670 C C . ASP A 1 87 ? 5.296 -0.274 7.343 1.00 87.31 87 ASP A C 1
ATOM 672 O O . ASP A 1 87 ? 5.759 0.801 7.738 1.00 87.31 87 ASP A O 1
ATOM 676 N N . ILE A 1 88 ? 4.006 -0.552 7.392 1.00 89.50 88 ILE A N 1
ATOM 677 C CA . ILE A 1 88 ? 2.956 0.373 7.776 1.00 89.50 88 ILE A CA 1
ATOM 678 C C . ILE A 1 88 ? 2.117 -0.296 8.871 1.00 89.50 88 ILE A C 1
ATOM 680 O O . ILE A 1 88 ? 2.025 -1.517 8.962 1.00 89.50 88 ILE A O 1
ATOM 684 N N . A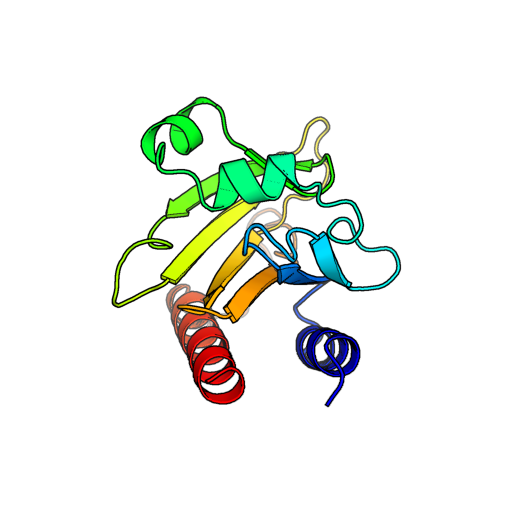RG A 1 89 ? 1.482 0.488 9.737 1.00 88.75 89 ARG A N 1
ATOM 685 C CA . ARG A 1 89 ? 0.484 -0.007 10.691 1.00 88.75 89 ARG A CA 1
ATOM 686 C C . ARG A 1 89 ? -0.773 0.840 10.640 1.00 88.75 89 ARG A C 1
ATOM 688 O O . ARG A 1 89 ? -0.691 2.068 10.619 1.00 88.75 89 ARG A O 1
ATOM 695 N N . THR A 1 90 ? -1.933 0.191 10.643 1.00 88.81 90 THR A N 1
ATOM 696 C CA . THR A 1 90 ? -3.216 0.895 10.701 1.00 88.81 90 THR A CA 1
ATOM 697 C C . THR A 1 90 ? -3.382 1.593 12.049 1.00 88.81 90 THR A C 1
ATOM 699 O O . THR A 1 90 ? -2.965 1.095 13.097 1.00 88.81 90 THR A O 1
ATOM 702 N N . LYS A 1 91 ? -3.989 2.778 12.027 1.00 86.38 91 LYS A N 1
ATOM 703 C CA . LYS A 1 91 ? -4.353 3.541 13.220 1.00 86.38 91 LYS A CA 1
ATOM 704 C C . LYS A 1 91 ? -5.795 3.213 13.588 1.00 86.38 91 LYS A C 1
ATOM 706 O O . LYS A 1 91 ? -6.675 3.259 12.733 1.00 86.38 91 LYS A O 1
ATOM 711 N N . SER A 1 92 ? -6.017 2.924 14.864 1.00 81.88 92 SER A N 1
ATOM 712 C CA . SER A 1 92 ? -7.350 2.763 15.440 1.00 81.88 92 SER A CA 1
ATOM 713 C C . SER A 1 92 ? -7.895 4.125 15.864 1.00 81.88 92 SER A C 1
ATOM 715 O O . SER A 1 92 ? -7.155 4.915 16.453 1.00 81.88 92 SER A O 1
ATOM 717 N N . GLN A 1 93 ? -9.156 4.418 15.548 1.00 70.12 93 GLN A N 1
ATOM 718 C CA . GLN A 1 93 ? -9.842 5.635 15.998 1.00 70.12 93 GLN A CA 1
ATOM 719 C C . GLN A 1 93 ? -10.713 5.391 17.240 1.00 70.12 93 GLN A C 1
ATOM 721 O O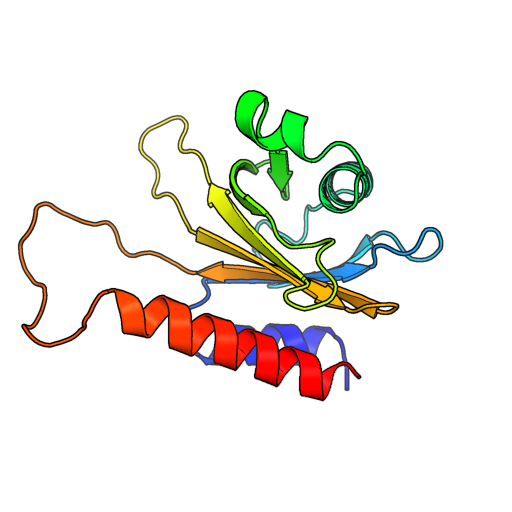 . GLN A 1 93 ? -10.962 6.339 17.980 1.00 70.12 93 GLN A O 1
ATOM 726 N N . GLY A 1 94 ? -11.137 4.147 17.497 1.00 71.69 94 GLY A N 1
ATOM 727 C CA . GLY A 1 94 ? -12.071 3.813 18.580 1.00 71.69 94 GLY A CA 1
ATOM 728 C C . GLY A 1 94 ? -11.718 2.562 19.387 1.00 71.69 94 GLY A C 1
ATOM 729 O O . GLY A 1 94 ? -12.587 2.000 20.047 1.00 71.69 94 GLY A O 1
ATOM 730 N N . GLY A 1 95 ? -10.469 2.091 19.335 1.00 73.00 95 GLY A N 1
ATOM 731 C CA . GLY A 1 95 ? -10.048 0.855 20.007 1.00 73.00 95 GLY A CA 1
ATOM 732 C C . GLY A 1 95 ? -10.267 -0.417 19.177 1.00 73.00 95 GLY A C 1
ATOM 733 O O . GLY A 1 95 ? -10.080 -1.526 19.690 1.00 73.00 95 GLY A O 1
ATOM 734 N N . GLU A 1 96 ? -10.617 -0.293 17.888 1.00 79.62 96 GLU A N 1
ATOM 735 C CA . GLU A 1 96 ? -10.535 -1.412 16.948 1.00 79.62 96 GLU A CA 1
ATOM 736 C C . GLU A 1 96 ? -9.111 -1.983 16.856 1.00 79.62 96 GLU A C 1
ATOM 738 O O . GLU A 1 96 ? -8.122 -1.298 17.139 1.00 79.62 96 GLU A O 1
ATOM 743 N N . ALA A 1 97 ? -9.013 -3.257 16.468 1.00 79.12 97 ALA A N 1
ATOM 744 C CA . ALA A 1 97 ? -7.729 -3.910 16.265 1.00 79.12 97 ALA A CA 1
ATOM 745 C C . ALA A 1 97 ? -6.936 -3.202 15.158 1.00 79.12 97 ALA A C 1
ATOM 747 O O . ALA A 1 97 ? -7.470 -2.889 14.093 1.00 79.12 97 ALA A O 1
ATOM 748 N N . THR A 1 98 ? -5.655 -2.964 15.424 1.00 83.25 98 THR A N 1
ATOM 749 C CA . THR A 1 98 ? -4.708 -2.462 14.433 1.00 83.25 98 THR A CA 1
ATOM 750 C C . THR A 1 98 ? -3.949 -3.617 13.807 1.00 83.25 98 THR A C 1
ATOM 752 O O . THR A 1 98 ? -3.786 -4.685 14.400 1.00 83.25 98 THR A O 1
ATOM 755 N N . TYR A 1 99 ? -3.488 -3.398 12.586 1.00 84.62 99 TYR A N 1
ATOM 756 C CA . TYR A 1 99 ? -2.862 -4.420 11.768 1.00 84.62 99 TYR A CA 1
ATOM 757 C C . TYR A 1 99 ? -1.589 -3.875 11.150 1.00 84.62 99 TYR A C 1
ATOM 759 O O . TYR A 1 99 ? -1.478 -2.674 10.890 1.00 84.62 99 TYR A O 1
ATOM 767 N N . ASN A 1 100 ? -0.633 -4.770 10.935 1.00 87.25 100 ASN A N 1
ATOM 768 C CA . ASN A 1 100 ? 0.581 -4.434 10.216 1.00 87.25 100 ASN A CA 1
ATOM 769 C C . ASN A 1 100 ? 0.331 -4.673 8.730 1.00 87.25 100 ASN A C 1
ATOM 771 O O . ASN A 1 100 ? -0.257 -5.683 8.348 1.00 87.25 100 ASN A O 1
ATOM 775 N N . ILE A 1 101 ? 0.784 -3.730 7.921 1.00 87.88 101 ILE A N 1
ATOM 776 C CA . ILE A 1 101 ? 0.709 -3.752 6.473 1.00 87.88 101 ILE A CA 1
ATOM 777 C C . ILE A 1 101 ? 2.137 -3.760 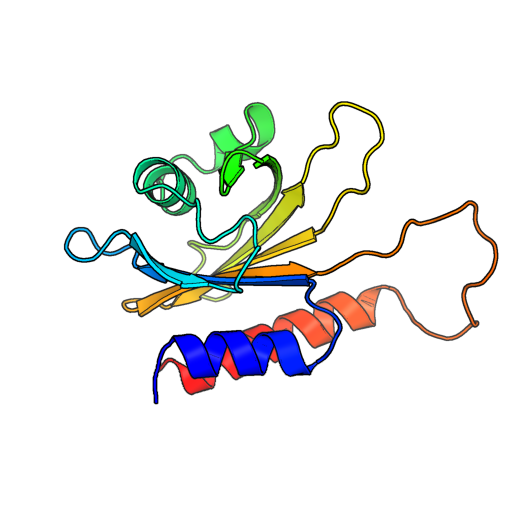5.952 1.00 87.88 101 ILE A C 1
ATOM 779 O O . ILE A 1 101 ? 2.944 -2.902 6.308 1.00 87.88 101 ILE A O 1
ATOM 783 N N . ALA A 1 102 ? 2.424 -4.730 5.107 1.00 88.00 102 ALA A N 1
ATOM 784 C CA . ALA A 1 102 ? 3.648 -4.827 4.353 1.00 88.00 102 ALA A CA 1
ATOM 785 C C . ALA A 1 102 ? 3.413 -4.317 2.942 1.00 88.00 102 ALA A C 1
ATOM 787 O O . ALA A 1 102 ? 2.403 -4.640 2.319 1.00 88.00 102 ALA A O 1
ATOM 788 N N . VAL A 1 103 ? 4.349 -3.526 2.440 1.00 89.12 103 VAL A N 1
ATOM 789 C CA . VAL A 1 103 ? 4.324 -3.033 1.069 1.00 89.12 103 VAL A CA 1
ATOM 790 C C . VAL A 1 103 ? 5.629 -3.419 0.400 1.00 89.12 103 VAL A C 1
ATOM 792 O O . VAL A 1 103 ? 6.700 -3.067 0.890 1.00 89.12 103 VAL A O 1
ATOM 795 N N . GLY A 1 104 ? 5.542 -4.123 -0.722 1.00 88.31 104 GLY A N 1
ATOM 796 C CA . GLY A 1 104 ? 6.665 -4.451 -1.591 1.00 88.31 104 GLY A CA 1
ATOM 797 C C . GLY A 1 104 ? 6.530 -3.738 -2.931 1.00 88.31 104 GLY A C 1
ATOM 798 O O . GLY A 1 104 ? 5.460 -3.733 -3.531 1.00 88.31 104 GLY A O 1
ATOM 799 N N . LYS A 1 105 ? 7.610 -3.139 -3.434 1.00 84.62 105 LYS A N 1
ATOM 800 C CA . LYS A 1 105 ? 7.643 -2.541 -4.775 1.00 84.62 105 LYS A CA 1
ATOM 801 C C . LYS A 1 105 ? 8.474 -3.402 -5.724 1.00 84.62 105 LYS A C 1
ATOM 803 O O . LYS A 1 105 ? 9.627 -3.712 -5.438 1.00 84.62 105 LYS A O 1
ATOM 808 N N . ALA A 1 106 ? 7.927 -3.715 -6.897 1.00 77.69 106 ALA A N 1
ATOM 809 C CA . ALA A 1 106 ? 8.708 -4.262 -8.003 1.00 77.69 106 ALA A CA 1
ATOM 810 C C . ALA A 1 106 ? 9.305 -3.129 -8.863 1.00 77.69 106 ALA A C 1
ATOM 812 O O . ALA A 1 106 ? 8.634 -2.140 -9.158 1.00 77.69 106 ALA A O 1
ATOM 813 N N . GLY A 1 107 ? 10.563 -3.274 -9.302 1.00 67.69 107 GLY A N 1
ATOM 814 C CA . GLY A 1 107 ? 11.345 -2.195 -9.934 1.00 67.69 107 GLY A CA 1
ATOM 815 C C . GLY A 1 107 ? 10.651 -1.461 -11.095 1.00 67.69 107 GLY A C 1
ATOM 816 O O . GLY A 1 107 ? 10.585 -0.235 -11.085 1.00 67.69 107 GLY A O 1
ATOM 817 N N . LYS A 1 108 ? 10.095 -2.196 -12.068 1.00 63.97 108 LYS A N 1
ATOM 818 C CA . LYS A 1 108 ? 9.233 -1.663 -13.153 1.00 63.97 108 LYS A CA 1
ATOM 819 C C . LYS A 1 108 ? 7.811 -2.255 -13.132 1.00 63.97 108 LYS A C 1
ATOM 821 O O . LYS A 1 108 ? 7.060 -2.095 -14.091 1.00 63.97 108 LYS A O 1
ATOM 826 N N . GLY A 1 109 ? 7.484 -2.990 -12.070 1.00 65.25 109 GLY A N 1
ATOM 827 C CA . GLY A 1 109 ? 6.274 -3.809 -11.949 1.00 65.25 109 GLY A CA 1
ATOM 828 C C . GLY A 1 109 ? 5.279 -3.240 -10.936 1.00 65.25 109 GLY A C 1
ATOM 829 O O . GLY A 1 109 ? 5.424 -2.092 -10.541 1.00 65.25 109 GLY A O 1
ATOM 830 N N . PRO A 1 110 ? 4.269 -4.006 -10.505 1.00 74.56 110 PRO A N 1
ATOM 831 C CA . PRO A 1 110 ? 3.284 -3.541 -9.532 1.00 74.56 110 PRO A CA 1
ATOM 832 C C . PRO A 1 110 ? 3.877 -3.332 -8.127 1.00 74.56 110 PRO A C 1
ATOM 834 O O . PRO A 1 110 ? 4.984 -3.771 -7.808 1.00 74.56 110 PRO A O 1
ATOM 837 N N . ILE A 1 111 ? 3.115 -2.640 -7.287 1.00 79.12 111 ILE A N 1
ATOM 838 C CA . ILE A 1 111 ? 3.259 -2.645 -5.834 1.00 79.12 111 ILE A CA 1
ATOM 839 C C . ILE A 1 111 ? 2.350 -3.727 -5.285 1.00 79.12 111 ILE A C 1
ATOM 841 O O . ILE A 1 111 ? 1.196 -3.855 -5.684 1.00 79.12 111 ILE A O 1
ATOM 845 N N . GLU A 1 112 ? 2.876 -4.480 -4.345 1.00 79.00 112 GLU A N 1
ATOM 846 C CA . GLU A 1 112 ? 2.148 -5.479 -3.597 1.00 79.00 112 GLU A CA 1
ATOM 847 C C . GLU A 1 112 ? 1.934 -4.977 -2.178 1.00 79.00 112 GLU A C 1
ATOM 849 O O . GLU A 1 112 ? 2.860 -4.469 -1.541 1.00 79.00 112 GLU A O 1
ATOM 854 N N . THR A 1 113 ? 0.703 -5.079 -1.698 1.00 79.69 113 THR A N 1
ATOM 855 C CA . THR A 1 113 ? 0.324 -4.684 -0.345 1.00 79.69 113 THR A CA 1
ATOM 856 C C . THR A 1 113 ? -0.344 -5.854 0.349 1.00 79.69 113 THR A C 1
ATOM 858 O O . THR A 1 113 ? -1.336 -6.379 -0.151 1.00 79.69 113 THR A O 1
ATOM 861 N N . GLU A 1 114 ? 0.142 -6.219 1.526 1.00 77.81 114 GLU A N 1
ATOM 862 C CA . GLU A 1 114 ? -0.391 -7.327 2.313 1.00 77.81 114 GLU A CA 1
ATOM 863 C C . GLU A 1 114 ? -0.662 -6.879 3.744 1.00 77.81 114 GLU A C 1
ATOM 865 O O . GLU A 1 114 ? 0.179 -6.248 4.382 1.00 77.81 114 GLU A O 1
ATOM 870 N N . THR A 1 115 ? -1.838 -7.204 4.279 1.00 75.88 115 THR A N 1
ATOM 871 C CA . THR A 1 115 ? -2.167 -6.949 5.682 1.00 75.88 115 THR A CA 1
ATOM 872 C C . THR A 1 115 ? -2.084 -8.237 6.472 1.00 75.88 115 THR A C 1
ATOM 874 O O . THR A 1 115 ? -2.915 -9.137 6.327 1.00 75.88 115 THR A O 1
ATOM 877 N N . HIS A 1 116 ? -1.163 -8.262 7.426 1.00 68.69 116 HIS A N 1
ATOM 878 C CA . HIS A 1 116 ? -1.054 -9.343 8.387 1.00 68.69 116 HIS A CA 1
ATOM 879 C C . HIS A 1 116 ? -1.895 -9.026 9.621 1.00 68.69 116 HIS A C 1
ATOM 881 O O . HIS A 1 116 ? -1.786 -7.953 10.235 1.00 68.69 116 HIS A O 1
ATOM 887 N N . ARG A 1 117 ? -2.717 -9.994 10.036 1.00 58.75 117 ARG A N 1
ATOM 888 C CA . ARG A 1 117 ? -3.426 -9.897 11.310 1.00 58.75 117 ARG A CA 1
ATOM 889 C C . ARG A 1 117 ? -2.422 -10.127 12.437 1.00 58.75 117 ARG A C 1
ATOM 891 O O . ARG A 1 117 ? -2.070 -11.258 12.754 1.00 58.75 117 ARG A O 1
ATOM 898 N N . VAL A 1 118 ? -2.007 -9.052 13.100 1.00 49.22 118 VAL A N 1
ATOM 899 C CA . VAL A 1 118 ? -1.394 -9.169 14.426 1.00 49.22 118 VAL A CA 1
ATOM 900 C C . VAL A 1 118 ? -2.535 -9.398 15.408 1.00 49.22 118 VAL A C 1
ATOM 902 O O . VAL A 1 118 ? -3.282 -8.476 15.733 1.00 49.22 118 VAL A O 1
ATOM 905 N N . SER A 1 119 ? -2.733 -10.648 15.829 1.00 38.34 119 SER A N 1
ATOM 906 C CA . SER A 1 119 ? -3.617 -10.973 16.951 1.00 38.34 119 SER A CA 1
ATOM 907 C C . SER A 1 119 ? -3.293 -10.030 18.107 1.00 38.34 119 SER A C 1
ATOM 909 O O . SER A 1 119 ? -2.115 -9.872 18.429 1.00 38.34 119 SER A O 1
ATOM 911 N N . ARG A 1 120 ? -4.321 -9.384 18.684 1.00 38.03 120 ARG A N 1
ATOM 912 C CA . ARG A 1 120 ? -4.196 -8.497 19.851 1.00 38.03 120 ARG A CA 1
ATOM 913 C C . ARG A 1 120 ? -3.129 -9.055 20.792 1.00 38.03 120 ARG A C 1
ATOM 915 O O . ARG A 1 120 ? -3.280 -10.179 21.270 1.00 38.03 120 ARG A O 1
ATOM 922 N N . GLU A 1 121 ? -2.098 -8.272 21.095 1.00 39.00 121 GLU A N 1
ATOM 923 C CA . GLU A 1 121 ? -1.390 -8.465 22.355 1.00 39.00 121 GLU A CA 1
ATOM 924 C C . GLU A 1 121 ? -2.407 -8.139 23.456 1.00 39.00 121 GLU A C 1
ATOM 926 O O . GLU A 1 121 ? -2.546 -7.004 23.901 1.00 39.00 121 GLU A O 1
ATOM 931 N N . GLY A 1 122 ? -3.214 -9.136 23.832 1.00 36.34 122 GLY A N 1
ATOM 932 C CA . GLY A 1 122 ? -3.839 -9.150 25.143 1.00 36.34 122 GLY A CA 1
ATOM 933 C C . GLY A 1 122 ? -2.739 -9.100 26.209 1.00 36.34 122 GLY A C 1
ATOM 934 O O . GLY A 1 122 ? -1.582 -9.410 25.907 1.00 36.34 122 GLY A O 1
ATOM 935 N N . PRO A 1 123 ? -3.061 -8.700 27.449 1.00 34.69 123 PRO A N 1
ATOM 936 C CA . PRO A 1 123 ? -2.071 -8.604 28.514 1.00 34.69 123 PRO A CA 1
ATOM 937 C C . PRO A 1 123 ? -1.377 -9.958 28.703 1.00 34.69 123 PRO A C 1
ATOM 939 O O . PRO A 1 123 ? -1.996 -10.887 29.200 1.00 34.69 123 PRO A O 1
ATOM 942 N N . ALA A 1 124 ? -0.124 -10.052 28.243 1.00 40.72 124 ALA A N 1
ATOM 943 C CA . ALA A 1 124 ? 0.954 -10.987 28.594 1.00 40.72 124 ALA A CA 1
ATOM 944 C C . ALA A 1 124 ? 0.620 -12.442 29.010 1.00 40.72 124 ALA A C 1
ATOM 946 O O . ALA A 1 124 ? 1.430 -13.076 29.682 1.00 40.72 124 ALA A O 1
ATOM 947 N N . ALA A 1 125 ? -0.507 -13.018 28.605 1.00 36.16 125 ALA A N 1
ATOM 948 C CA . ALA A 1 125 ? -0.876 -14.387 28.928 1.00 36.16 125 ALA A CA 1
ATOM 949 C C . ALA A 1 125 ? -1.063 -15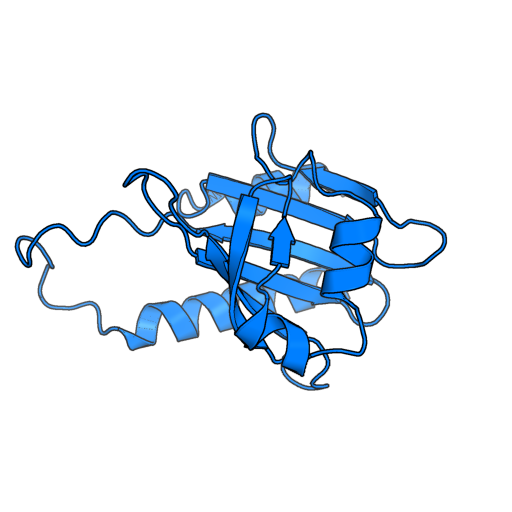.166 27.626 1.00 36.16 125 ALA A C 1
ATOM 951 O O . ALA A 1 125 ? -1.845 -14.775 26.766 1.00 36.16 125 ALA A O 1
ATOM 952 N N . CYS A 1 126 ? -0.318 -16.267 27.507 1.00 29.84 126 CYS A N 1
ATOM 953 C CA . CYS A 1 126 ? -0.289 -17.204 26.379 1.00 29.84 126 CYS A CA 1
ATOM 954 C C . CYS A 1 126 ? 0.635 -16.827 25.202 1.00 29.84 126 CYS A C 1
ATOM 956 O O . CYS A 1 126 ? 0.235 -16.898 24.043 1.00 29.84 126 CYS A O 1
ATOM 958 N N . ARG A 1 127 ? 1.923 -16.546 25.465 1.00 37.00 127 ARG A N 1
ATOM 959 C CA . ARG A 1 127 ? 2.974 -16.932 24.499 1.00 37.00 127 ARG A CA 1
ATOM 960 C C . ARG A 1 127 ? 3.519 -18.318 24.876 1.00 37.00 127 ARG A C 1
ATOM 962 O O . ARG A 1 127 ? 3.995 -18.464 26.000 1.00 37.00 127 ARG A O 1
ATOM 969 N N . PRO A 1 128 ? 3.503 -19.323 23.980 1.00 33.00 128 PRO A N 1
ATOM 970 C CA . PRO A 1 128 ? 4.348 -20.501 24.149 1.00 33.00 128 PRO A CA 1
ATOM 971 C C . PRO A 1 128 ? 5.839 -20.097 24.056 1.00 33.00 128 PRO A C 1
ATOM 973 O O . PRO A 1 128 ? 6.167 -19.158 23.324 1.00 33.00 128 PRO A O 1
ATOM 976 N N . PRO A 1 129 ? 6.769 -20.769 24.763 1.00 36.22 129 PRO A N 1
ATOM 977 C CA . PRO A 1 129 ? 8.059 -20.175 25.142 1.00 36.22 129 PRO A CA 1
ATOM 978 C C . PRO A 1 129 ? 9.120 -20.009 24.035 1.00 36.22 129 PRO A C 1
ATOM 980 O O . PRO A 1 129 ? 10.259 -19.688 24.355 1.00 36.22 129 PRO A O 1
ATOM 983 N N . HIS A 1 130 ? 8.824 -20.224 22.745 1.00 38.31 130 HIS A N 1
ATOM 984 C CA . HIS A 1 130 ? 9.892 -20.434 21.746 1.00 38.31 130 HIS A CA 1
ATOM 985 C C . HIS A 1 130 ? 9.809 -19.666 20.419 1.00 38.31 130 HIS A C 1
ATOM 987 O O . HIS A 1 130 ? 10.574 -19.957 19.493 1.00 38.31 130 HIS A O 1
ATOM 993 N N . THR A 1 131 ? 8.982 -18.629 20.292 1.00 40.16 131 THR A N 1
ATOM 994 C CA . THR A 1 131 ? 9.063 -17.735 19.121 1.00 40.16 131 THR A CA 1
ATOM 995 C C . THR A 1 131 ? 9.773 -16.436 19.467 1.00 40.16 131 THR A C 1
ATOM 997 O O . THR A 1 131 ? 9.166 -15.473 19.928 1.00 40.16 131 THR A O 1
ATOM 1000 N N . HIS A 1 132 ? 11.084 -16.430 19.211 1.00 35.09 132 HIS A N 1
ATOM 1001 C CA . HIS A 1 132 ? 11.906 -15.225 19.173 1.00 35.09 132 HIS A CA 1
ATOM 1002 C C . HIS A 1 132 ? 11.257 -14.156 18.270 1.00 35.09 132 HIS A C 1
ATOM 1004 O O . HIS A 1 132 ? 10.867 -14.490 17.144 1.00 35.09 132 HIS A O 1
ATOM 1010 N N . PRO A 1 133 ? 11.198 -12.883 18.702 1.00 42.16 133 PRO A N 1
ATOM 1011 C CA . PRO A 1 133 ? 10.582 -11.789 17.941 1.00 42.16 133 PRO A CA 1
ATOM 1012 C C . PRO A 1 133 ? 11.199 -11.600 16.545 1.00 42.16 133 PRO A C 1
ATOM 1014 O O . PRO A 1 133 ? 10.507 -11.222 15.605 1.00 42.16 133 PRO A O 1
ATOM 1017 N N . ASN A 1 134 ? 12.464 -11.984 16.363 1.00 36.31 134 ASN A N 1
ATOM 1018 C CA . ASN A 1 134 ? 13.177 -11.829 15.093 1.00 36.31 134 ASN A CA 1
ATOM 1019 C C . ASN A 1 134 ? 12.754 -12.833 14.008 1.00 36.31 134 ASN A C 1
ATOM 1021 O O . ASN A 1 134 ? 13.027 -12.606 12.835 1.00 36.31 134 ASN A O 1
ATOM 1025 N N . LYS A 1 135 ? 12.066 -13.934 14.352 1.00 34.94 135 LYS A N 1
ATOM 1026 C CA . LYS A 1 135 ? 11.665 -14.934 13.347 1.00 34.94 135 LYS A CA 1
ATOM 1027 C C . LYS A 1 135 ? 10.532 -14.453 12.439 1.00 34.94 135 LYS A C 1
ATOM 1029 O O . LYS A 1 135 ? 10.427 -14.974 11.336 1.00 34.94 135 LYS A O 1
ATOM 1034 N N . TRP A 1 136 ? 9.702 -13.502 12.874 1.00 36.84 136 TRP A N 1
ATOM 1035 C CA . TRP A 1 136 ? 8.649 -12.916 12.032 1.00 36.84 136 TRP A CA 1
ATOM 1036 C C . TRP A 1 136 ? 9.247 -12.009 10.958 1.00 36.84 136 TRP A C 1
ATOM 1038 O O . TRP A 1 136 ? 8.999 -12.236 9.779 1.00 36.84 136 TRP A O 1
ATOM 1048 N N . HIS A 1 137 ? 10.127 -11.084 11.355 1.00 38.03 137 HIS A N 1
ATOM 1049 C CA . HIS A 1 137 ? 10.848 -10.206 10.429 1.00 38.03 137 HIS A CA 1
ATOM 1050 C C . HIS A 1 137 ? 11.621 -10.994 9.370 1.00 38.03 137 HIS A C 1
ATOM 1052 O O . HIS A 1 137 ? 11.475 -10.710 8.190 1.00 38.03 137 HIS A O 1
ATOM 1058 N N . THR A 1 138 ? 12.375 -12.028 9.763 1.00 36.09 138 THR A N 1
ATOM 1059 C CA . THR A 1 138 ? 13.172 -12.831 8.816 1.00 36.09 138 THR A CA 1
ATOM 1060 C C . THR A 1 138 ? 12.321 -13.704 7.890 1.00 36.09 138 THR A C 1
ATOM 1062 O O . THR A 1 138 ? 12.695 -13.933 6.743 1.00 36.09 138 THR A O 1
ATOM 1065 N N . ARG A 1 139 ? 11.176 -14.222 8.354 1.00 40.00 139 ARG A N 1
ATOM 1066 C CA . ARG A 1 139 ? 10.289 -15.037 7.502 1.00 40.00 139 ARG A CA 1
ATOM 1067 C C . ARG A 1 139 ? 9.521 -14.165 6.511 1.00 40.00 139 ARG A C 1
ATOM 1069 O O . ARG A 1 139 ? 9.351 -14.571 5.372 1.00 40.00 139 ARG A O 1
ATOM 1076 N N . HIS A 1 140 ? 9.138 -12.965 6.936 1.00 47.91 140 HIS A N 1
ATOM 1077 C CA . HIS A 1 140 ? 8.449 -11.966 6.131 1.00 47.91 140 HIS A CA 1
ATOM 1078 C C . HIS A 1 140 ? 9.360 -11.349 5.062 1.00 47.91 140 HIS A C 1
ATOM 1080 O O . HIS A 1 140 ? 8.983 -11.296 3.897 1.00 47.91 140 HIS A O 1
ATOM 1086 N N . THR A 1 141 ? 10.604 -10.990 5.405 1.00 45.75 141 THR A N 1
ATOM 1087 C CA . THR A 1 141 ? 11.587 -10.554 4.401 1.00 45.75 141 THR A CA 1
ATOM 1088 C C . THR A 1 141 ? 11.921 -11.669 3.414 1.00 45.75 141 THR A C 1
ATOM 1090 O O . THR A 1 141 ? 12.010 -11.400 2.223 1.00 45.75 141 THR A O 1
ATOM 1093 N N . ASN A 1 142 ? 12.032 -12.926 3.858 1.00 43.16 142 ASN A N 1
ATOM 1094 C CA . ASN A 1 142 ? 12.237 -14.061 2.952 1.00 43.16 142 ASN A CA 1
ATOM 1095 C C . ASN A 1 142 ? 11.010 -14.366 2.075 1.00 43.16 142 ASN A C 1
ATOM 1097 O O . ASN A 1 142 ? 11.187 -14.764 0.926 1.00 43.16 142 ASN A O 1
ATOM 1101 N N . HIS A 1 143 ? 9.786 -14.178 2.581 1.00 51.09 143 HIS A N 1
ATOM 1102 C CA . HIS A 1 143 ? 8.554 -14.357 1.807 1.00 51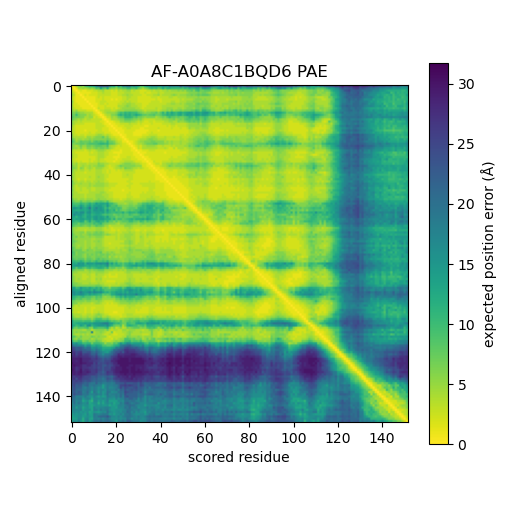.09 143 HIS A CA 1
ATOM 1103 C C . HIS A 1 143 ? 8.417 -13.267 0.742 1.00 51.09 143 HIS A C 1
ATOM 1105 O O . HIS A 1 143 ? 8.332 -13.597 -0.437 1.00 51.09 143 HIS A O 1
ATOM 1111 N N . LEU A 1 144 ? 8.578 -11.994 1.124 1.00 49.53 144 LEU A N 1
ATOM 1112 C CA . LEU A 1 144 ? 8.641 -10.864 0.193 1.00 49.53 144 LEU A CA 1
ATOM 1113 C C . LEU A 1 144 ? 9.795 -11.016 -0.812 1.00 49.53 144 LEU A C 1
ATOM 1115 O O . LEU A 1 144 ? 9.635 -10.706 -1.986 1.00 49.53 144 LEU A O 1
ATOM 1119 N N . GLN A 1 145 ? 10.955 -11.556 -0.417 1.00 48.59 145 GLN A N 1
ATOM 1120 C CA . GLN A 1 145 ? 12.032 -11.885 -1.364 1.00 48.59 145 GLN A CA 1
ATOM 1121 C C . GLN A 1 145 ? 11.712 -13.082 -2.280 1.00 48.59 145 GLN A C 1
ATOM 1123 O O . GLN A 1 145 ? 12.177 -13.122 -3.420 1.00 48.59 145 GLN A O 1
ATOM 1128 N N . GLY A 1 146 ? 10.920 -14.052 -1.824 1.00 50.34 146 GLY A N 1
ATOM 1129 C CA . GLY A 1 146 ? 10.409 -15.147 -2.655 1.00 50.34 146 GLY A CA 1
ATOM 1130 C C . GLY A 1 146 ? 9.368 -14.670 -3.672 1.00 50.34 146 GLY A C 1
ATOM 1131 O O . GLY A 1 146 ? 9.395 -15.084 -4.829 1.00 50.34 146 GLY A O 1
ATOM 1132 N N . ILE A 1 147 ? 8.518 -13.739 -3.249 1.00 50.1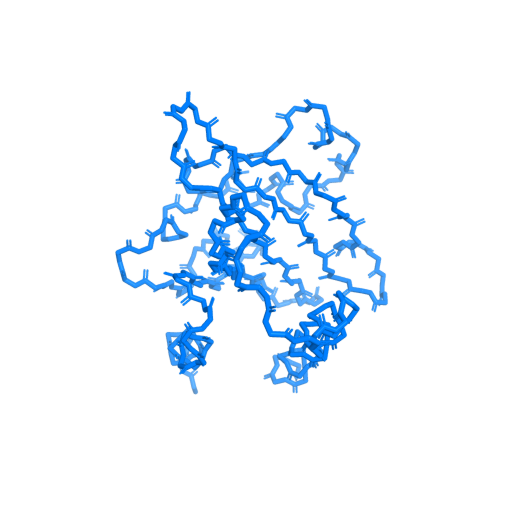6 147 ILE A N 1
ATOM 1133 C CA . ILE A 1 147 ? 7.571 -12.964 -4.054 1.00 50.16 147 ILE A CA 1
ATOM 1134 C C . ILE A 1 147 ? 8.314 -12.161 -5.136 1.00 50.16 147 ILE A C 1
ATOM 1136 O O . ILE A 1 147 ? 8.002 -12.308 -6.320 1.00 50.16 147 ILE A O 1
ATOM 1140 N N . LYS A 1 148 ? 9.401 -11.452 -4.775 1.00 48.62 148 LYS A N 1
ATOM 1141 C CA . LYS A 1 148 ? 10.302 -10.757 -5.725 1.00 48.62 148 LYS A CA 1
ATOM 1142 C C . LYS A 1 148 ? 10.802 -11.676 -6.845 1.00 48.62 148 LYS A C 1
ATOM 1144 O O . LYS A 1 148 ? 10.820 -11.261 -7.997 1.00 48.62 148 LYS A O 1
ATOM 1149 N N . LYS A 1 149 ? 11.179 -12.926 -6.537 1.00 46.66 149 LYS A N 1
ATOM 1150 C CA . LYS A 1 149 ? 11.650 -13.906 -7.540 1.00 46.66 149 LYS A CA 1
ATOM 1151 C C . LYS A 1 149 ? 10.559 -14.428 -8.480 1.00 46.66 149 LYS A C 1
ATOM 1153 O O . LYS A 1 149 ? 10.900 -15.043 -9.481 1.00 46.66 149 LYS A O 1
ATOM 1158 N N . LYS A 1 150 ? 9.278 -14.256 -8.145 1.00 41.09 150 LYS A N 1
ATOM 1159 C CA . LYS A 1 150 ? 8.151 -14.677 -8.994 1.00 41.09 150 LYS A CA 1
ATOM 1160 C C . LYS A 1 150 ? 7.618 -13.555 -9.890 1.00 41.09 150 LYS A C 1
ATOM 1162 O O . LYS A 1 150 ? 6.879 -13.854 -10.822 1.00 41.09 150 LYS A O 1
ATOM 1167 N N . ILE A 1 151 ? 7.939 -12.295 -9.580 1.00 42.16 151 ILE A N 1
ATOM 1168 C CA . ILE A 1 151 ? 7.447 -11.106 -10.300 1.00 42.16 151 ILE A CA 1
ATOM 1169 C C . ILE A 1 151 ? 8.456 -10.606 -11.356 1.00 42.16 151 ILE A C 1
ATOM 1171 O O . ILE A 1 151 ? 8.050 -9.932 -12.303 1.00 42.16 151 ILE A O 1
ATOM 1175 N N . ILE A 1 152 ? 9.746 -10.935 -11.214 1.00 38.06 152 ILE A N 1
ATOM 1176 C CA . ILE A 1 152 ? 10.808 -10.706 -12.218 1.00 38.06 152 ILE A CA 1
ATOM 1177 C C . ILE A 1 152 ? 10.916 -11.938 -13.118 1.00 38.06 152 ILE A C 1
ATOM 1179 O O . ILE A 1 152 ? 11.056 -11.751 -14.347 1.00 38.06 152 ILE A O 1
#

Foldseek 3Di:
DAQQVVQVVLCPVVQFPKKWWAALDPVGGATRYIDPVDLQNQADSVLSCVVPDPPPVVCQVPNGDHSNFGKGWPDDCLVPPPQVKTKIKTDDPDPPAIWIKIWHDAPNGIIMITTGDPDDPDPPPDDDDDDDPVVVVVVVSVVSVVVNVVGD

InterPro domains:
  IPR005454 Profilin1/2/3, vertebrate [PR01639] (2-18)
  IPR005454 Profilin1/2/3, vertebrate [PR01639] (32-47)
  IPR005454 Profilin1/2/3, vertebrate [PR01639] (53-67)
  IPR005454 Profilin1/2/3, vertebrate [PR01639] (70-83)
  IPR005454 Profilin1/2/3, vertebrate [PR01639] (86-95)
  IPR005455 Profilin, eukaryotic type [SM00392] (1-149)
  IPR027310 Profilin conserved site [PS00414] (1-8)
  IPR036140 Profilin superfamily [SSF55770] (1-107)
  IPR048278 Profilin [PF00235] (1-96)

pLDDT: mean 73.55, std 19.2, range [29.84, 92.0]

Sequence (152 aa):
MSWQGYVDNLMSDGNCQDSAIVGWNPDSKYVWAAQEGGTFINITSTEIDVLVGKDRQGFFTNGLTLGSKKCSVIRDSLLDDNDWTMDIRTKSQGG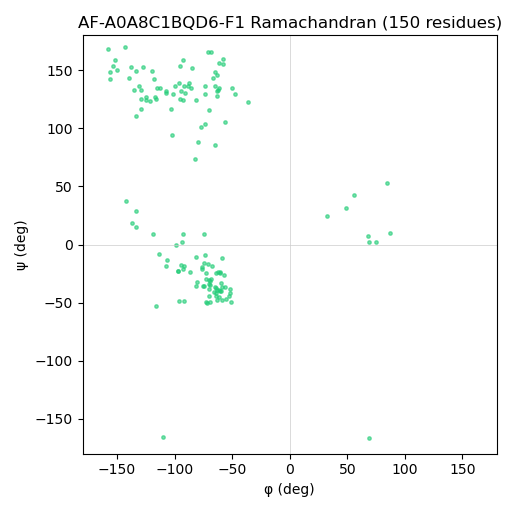EATYNIAVGKAGKGPIETETHRVSREGPAACRPPHTHPNKWHTRHTNHLQGIKKKII